Protein AF-A0AAP3YIL7-F1 (afdb_monomer)

Organism: Bacillus amyloliquefaciens (NCBI:txid1390)

pLDDT: mean 82.73, std 20.13, range [30.86, 98.44]

Sequence (150 aa):
LLNLRKRISHIRVFDPACGSGNFLVIAYKEMRAIEAEINKRRSEPDRASDIPLTNFRGIELRDFPAEIARLALVIAEYQCDVLYRGLRLALAELLPLRNENWITCGNALRLDWLRICPPTGTSVKLHGDDLFGSPLDQAEIDFENEGGET

Nearest PDB structures (foldseek):
  5hr4-assembly1_C  TM=7.941E-01  e=6.099E-05  Methylophilus methylotrophus
  7ocs-assembly2_C  TM=3.885E-01  e=8.622E+00  Acinetobacter baumannii ATCC 19606 = CIP 70.34 = JCM 6841

Structure (mmCIF, N/CA/C/O backbone):
data_AF-A0AAP3YIL7-F1
#
_entry.id   AF-A0AAP3YIL7-F1
#
loop_
_atom_site.group_PDB
_atom_site.id
_atom_site.type_symbol
_atom_site.label_atom_id
_atom_site.label_alt_id
_atom_site.label_comp_id
_atom_site.label_asym_id
_atom_site.label_entity_id
_atom_site.label_seq_id
_atom_site.pdbx_PDB_ins_code
_atom_site.Cartn_x
_atom_site.Cartn_y
_atom_site.Cartn_z
_atom_site.occupancy
_atom_site.B_iso_or_equiv
_atom_site.auth_seq_id
_atom_site.auth_comp_id
_atom_site.auth_asym_id
_atom_site.auth_atom_id
_atom_site.pdbx_PDB_model_num
ATOM 1 N N . LEU A 1 1 ? -21.050 1.545 7.851 1.00 84.75 1 LEU A N 1
ATOM 2 C CA . LEU A 1 1 ? -19.582 1.786 7.894 1.00 84.75 1 LEU A CA 1
ATOM 3 C C . LEU A 1 1 ? -18.745 0.503 7.838 1.00 84.75 1 LEU A C 1
ATOM 5 O O . LEU A 1 1 ? -17.752 0.506 7.127 1.00 84.75 1 LEU A O 1
ATOM 9 N N . LEU A 1 2 ? -19.140 -0.593 8.501 1.00 90.06 2 LEU A N 1
ATOM 10 C CA . LEU A 1 2 ? -18.407 -1.870 8.427 1.00 90.06 2 LEU A CA 1
ATOM 11 C C . LEU A 1 2 ? -18.272 -2.404 6.986 1.00 90.06 2 LEU A C 1
ATOM 13 O O . LEU A 1 2 ? -17.169 -2.722 6.557 1.00 90.06 2 LEU A O 1
ATOM 17 N N . ASN A 1 3 ? -19.366 -2.403 6.215 1.00 93.06 3 ASN A N 1
ATOM 18 C CA . ASN A 1 3 ? -19.350 -2.809 4.801 1.00 93.06 3 ASN A CA 1
ATOM 19 C C . ASN A 1 3 ? -18.422 -1.934 3.950 1.00 93.06 3 ASN A C 1
ATOM 21 O O . ASN A 1 3 ? -17.754 -2.441 3.057 1.00 93.06 3 ASN A O 1
ATOM 25 N N . LEU A 1 4 ? -18.327 -0.634 4.255 1.00 92.19 4 LEU A N 1
ATOM 26 C CA . LEU A 1 4 ? -17.403 0.266 3.566 1.00 92.19 4 LEU A CA 1
ATOM 27 C C . LEU A 1 4 ? -15.947 -0.083 3.890 1.00 92.19 4 LEU A C 1
ATOM 29 O O . LEU A 1 4 ? -15.160 -0.202 2.957 1.00 92.19 4 LEU A O 1
ATOM 33 N N . ARG A 1 5 ? -15.607 -0.310 5.170 1.00 94.00 5 ARG A N 1
ATOM 34 C CA . ARG A 1 5 ? -14.258 -0.747 5.574 1.00 94.00 5 ARG A CA 1
ATOM 35 C C . ARG A 1 5 ? -13.880 -2.074 4.915 1.00 94.00 5 ARG A C 1
ATOM 37 O O . ARG A 1 5 ? -12.803 -2.200 4.347 1.00 94.00 5 ARG A O 1
ATOM 44 N N . LYS A 1 6 ? -14.813 -3.031 4.910 1.00 93.06 6 LYS A N 1
ATOM 45 C CA . LYS A 1 6 ? -14.637 -4.301 4.203 1.00 93.06 6 LYS A CA 1
ATOM 46 C C . LYS A 1 6 ? -14.429 -4.068 2.708 1.00 93.06 6 LYS A C 1
ATOM 48 O O . LYS A 1 6 ? -13.539 -4.660 2.129 1.00 93.06 6 LYS A O 1
ATOM 53 N N . ARG A 1 7 ? -15.192 -3.190 2.059 1.00 93.50 7 ARG A N 1
ATOM 54 C CA . ARG A 1 7 ? -15.020 -2.932 0.623 1.00 93.50 7 ARG A CA 1
ATOM 55 C C . ARG A 1 7 ? -13.658 -2.311 0.304 1.00 93.50 7 ARG A C 1
ATOM 57 O O . ARG A 1 7 ? -13.012 -2.765 -0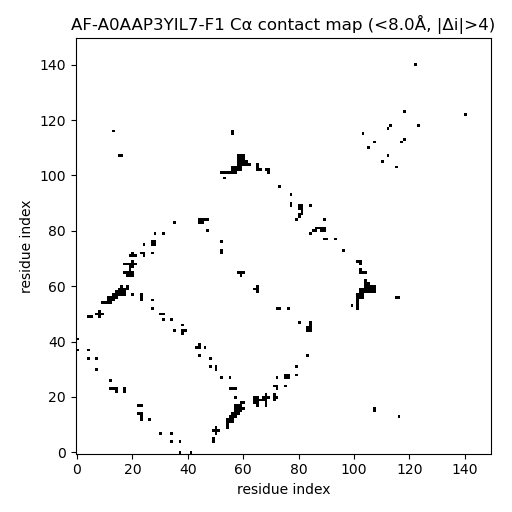.633 1.00 93.50 7 ARG A O 1
ATOM 64 N N . ILE A 1 8 ? -13.203 -1.319 1.075 1.00 94.19 8 ILE A N 1
ATOM 65 C CA . ILE A 1 8 ? -11.895 -0.685 0.829 1.00 94.19 8 ILE A CA 1
ATOM 66 C C . ILE A 1 8 ? -10.730 -1.651 1.070 1.00 94.19 8 ILE A C 1
ATOM 68 O O . ILE A 1 8 ? -9.752 -1.587 0.333 1.00 94.19 8 ILE A O 1
ATOM 72 N N . SER A 1 9 ? -10.845 -2.596 2.012 1.00 93.12 9 SER A N 1
ATOM 73 C CA . SER A 1 9 ? -9.794 -3.596 2.243 1.00 93.12 9 SER A CA 1
ATOM 74 C C . SER A 1 9 ? -9.623 -4.601 1.100 1.00 93.12 9 SER A C 1
ATOM 76 O O . SER A 1 9 ? -8.599 -5.275 1.031 1.00 93.12 9 SER A O 1
ATOM 78 N N . HIS A 1 10 ? -10.589 -4.687 0.179 1.00 92.25 10 HIS A N 1
ATOM 79 C CA . HIS A 1 10 ? -10.507 -5.532 -1.017 1.00 92.25 10 HIS A CA 1
ATOM 80 C C . HIS A 1 10 ? -10.059 -4.757 -2.270 1.00 92.25 10 HIS A C 1
ATOM 82 O O . HIS A 1 10 ? -9.877 -5.368 -3.322 1.00 92.25 10 HIS A O 1
ATOM 88 N N . ILE A 1 11 ? -9.877 -3.431 -2.192 1.00 92.50 11 ILE A N 1
ATOM 89 C CA . ILE A 1 11 ? -9.377 -2.638 -3.323 1.00 92.50 11 ILE A CA 1
ATOM 90 C C . ILE A 1 11 ? -7.910 -2.979 -3.560 1.00 92.50 11 ILE A C 1
ATOM 92 O O . ILE A 1 11 ? -7.106 -2.987 -2.628 1.00 92.50 11 ILE A O 1
ATOM 96 N N . ARG A 1 12 ? -7.567 -3.216 -4.827 1.00 91.50 12 ARG A N 1
ATOM 97 C CA . ARG A 1 12 ? -6.209 -3.515 -5.277 1.00 91.50 12 ARG A CA 1
ATOM 98 C C . ARG A 1 12 ? -5.743 -2.466 -6.266 1.00 91.50 12 ARG A C 1
ATOM 100 O O . ARG A 1 12 ? -6.494 -2.073 -7.154 1.00 91.50 12 ARG A O 1
ATOM 107 N N . VAL A 1 13 ? -4.498 -2.040 -6.106 1.00 94.44 13 VAL A N 1
ATOM 108 C CA . VAL A 1 13 ? -3.857 -1.014 -6.926 1.00 94.44 13 VAL A CA 1
ATOM 109 C C . VAL A 1 13 ? -2.663 -1.651 -7.616 1.00 94.44 13 VAL A C 1
ATOM 111 O O . VAL A 1 13 ? -1.825 -2.269 -6.960 1.00 94.44 13 VAL A O 1
ATOM 114 N N . PHE A 1 14 ? -2.595 -1.524 -8.938 1.00 95.31 14 PHE A N 1
ATOM 115 C CA . PHE A 1 14 ? -1.516 -2.088 -9.738 1.00 95.31 14 PHE A CA 1
ATOM 116 C C . PHE A 1 14 ? -0.920 -1.035 -10.671 1.00 95.31 14 PHE A C 1
ATOM 118 O O . PHE A 1 14 ? -1.651 -0.421 -11.444 1.00 95.31 14 PHE A O 1
ATOM 125 N N . ASP A 1 15 ? 0.397 -0.842 -10.588 1.00 97.31 15 ASP A N 1
ATOM 126 C CA . ASP A 1 15 ? 1.157 0.115 -11.397 1.00 97.31 15 ASP A CA 1
ATOM 127 C C . ASP A 1 15 ? 2.292 -0.602 -12.168 1.00 97.31 15 ASP A C 1
ATOM 129 O O . ASP A 1 15 ? 3.321 -0.949 -11.581 1.00 97.31 15 ASP A O 1
ATOM 133 N N . PRO A 1 16 ? 2.132 -0.870 -13.477 1.00 96.69 16 PRO A N 1
ATOM 134 C CA . PRO A 1 16 ? 3.089 -1.646 -14.270 1.00 96.69 16 PRO A CA 1
ATOM 135 C C . PRO A 1 16 ? 4.355 -0.867 -14.680 1.00 96.69 16 PRO A C 1
ATOM 137 O O . PRO A 1 16 ? 5.182 -1.407 -15.413 1.00 96.69 16 PRO A O 1
ATOM 140 N N . ALA A 1 17 ? 4.523 0.382 -14.245 1.00 97.25 17 ALA A N 1
ATOM 141 C CA . ALA A 1 17 ? 5.743 1.162 -14.450 1.00 97.25 17 ALA A CA 1
ATOM 142 C C . ALA A 1 17 ? 6.007 2.045 -13.222 1.00 97.25 17 ALA A C 1
ATOM 144 O O . ALA A 1 17 ? 6.143 3.266 -13.322 1.00 97.25 17 ALA A O 1
ATOM 145 N N . CYS A 1 18 ? 6.046 1.416 -12.044 1.00 97.38 18 CYS A N 1
ATOM 146 C CA . CYS A 1 18 ? 5.866 2.120 -10.778 1.00 97.38 18 CYS A CA 1
ATOM 147 C C . CYS A 1 18 ? 7.033 3.021 -10.364 1.00 97.38 18 CYS A C 1
ATOM 149 O O . CYS A 1 18 ? 6.888 3.808 -9.422 1.00 97.38 18 CYS A O 1
ATOM 151 N N . GLY A 1 19 ? 8.201 2.917 -11.010 1.00 97.62 19 GLY A N 1
ATOM 152 C CA . GLY A 1 19 ? 9.388 3.666 -10.616 1.00 97.62 19 GLY A CA 1
ATOM 153 C C . GLY A 1 19 ? 9.718 3.417 -9.147 1.00 97.62 19 GLY A C 1
ATOM 154 O O . GLY A 1 19 ? 9.747 2.279 -8.691 1.00 97.62 19 GLY A O 1
ATOM 155 N N . SER A 1 20 ? 9.909 4.496 -8.385 1.00 96.56 20 SER A N 1
ATOM 156 C CA . SER A 1 20 ? 10.131 4.457 -6.934 1.00 96.56 20 SER A CA 1
ATOM 157 C C . SER A 1 20 ? 8.858 4.237 -6.101 1.00 96.56 20 SER A C 1
ATOM 159 O O . SER A 1 20 ? 8.891 4.407 -4.885 1.00 96.56 20 SER A O 1
ATOM 161 N N . GLY A 1 21 ? 7.722 3.917 -6.728 1.00 96.81 21 GLY A N 1
ATOM 162 C CA . GLY A 1 21 ? 6.478 3.540 -6.053 1.00 96.81 21 GLY A CA 1
ATOM 163 C C . GLY A 1 21 ? 5.612 4.702 -5.565 1.00 96.81 21 GLY A C 1
ATOM 164 O O . GLY A 1 21 ? 4.720 4.480 -4.754 1.00 96.81 21 GLY A O 1
ATOM 165 N N . ASN A 1 22 ? 5.835 5.938 -6.031 1.00 97.25 22 ASN A N 1
ATOM 166 C CA . ASN A 1 22 ? 5.145 7.122 -5.496 1.00 97.25 22 ASN A CA 1
ATOM 167 C C . ASN A 1 22 ? 3.611 7.029 -5.600 1.00 97.25 22 ASN A C 1
ATOM 169 O O . ASN A 1 22 ? 2.912 7.349 -4.642 1.00 97.25 22 ASN A O 1
ATOM 173 N N . PHE A 1 23 ? 3.086 6.547 -6.731 1.00 98.12 23 PHE A N 1
ATOM 174 C CA . PHE A 1 23 ? 1.645 6.352 -6.897 1.00 98.12 23 PHE A CA 1
ATOM 175 C C . PHE A 1 23 ? 1.090 5.336 -5.889 1.00 98.12 23 PHE A C 1
ATOM 177 O O . PHE A 1 23 ? 0.100 5.613 -5.216 1.00 98.12 23 PHE A O 1
ATOM 184 N N . LEU A 1 24 ? 1.772 4.198 -5.725 1.00 97.62 24 LEU A N 1
ATOM 185 C CA . LEU A 1 24 ? 1.387 3.149 -4.778 1.00 97.62 24 LEU A CA 1
ATOM 186 C C . LEU A 1 24 ? 1.412 3.654 -3.328 1.00 97.62 24 LEU A C 1
ATOM 188 O O . LEU A 1 24 ? 0.486 3.382 -2.569 1.00 97.62 24 LEU A O 1
ATOM 192 N N . VAL A 1 25 ? 2.432 4.434 -2.961 1.00 97.81 25 VAL A N 1
ATOM 193 C CA . VAL A 1 25 ? 2.566 5.047 -1.630 1.00 97.81 25 VAL A CA 1
ATOM 194 C C . VAL A 1 25 ? 1.436 6.033 -1.353 1.00 97.81 25 VAL A C 1
ATOM 196 O O . VAL A 1 25 ? 0.832 5.981 -0.283 1.00 97.81 25 VAL A O 1
ATOM 199 N N . ILE A 1 26 ? 1.134 6.928 -2.298 1.00 98.12 26 ILE A N 1
ATOM 200 C CA . ILE A 1 26 ? 0.045 7.899 -2.139 1.00 98.12 26 ILE A CA 1
ATOM 201 C C . ILE A 1 26 ? -1.288 7.158 -2.026 1.00 98.12 26 ILE A C 1
ATOM 203 O O . ILE A 1 26 ? -2.024 7.385 -1.070 1.00 98.12 26 ILE A O 1
ATOM 207 N N . ALA A 1 27 ? -1.566 6.220 -2.935 1.00 98.19 27 ALA A N 1
ATOM 208 C CA . ALA A 1 27 ? -2.793 5.431 -2.906 1.00 98.19 27 ALA A CA 1
ATOM 209 C C . ALA A 1 27 ? -2.970 4.696 -1.566 1.00 98.19 27 ALA A C 1
ATOM 211 O O . ALA A 1 27 ? -4.054 4.728 -0.985 1.00 98.19 27 ALA A O 1
ATOM 212 N N . TYR A 1 28 ? -1.899 4.094 -1.038 1.00 97.75 28 TYR A N 1
ATOM 213 C CA . TYR A 1 28 ? -1.918 3.430 0.264 1.00 97.75 28 TYR A CA 1
ATOM 214 C C . TYR A 1 28 ? -2.266 4.400 1.395 1.00 97.75 28 TYR A C 1
ATOM 216 O O . TYR A 1 28 ? -3.187 4.141 2.171 1.00 97.75 28 TYR A O 1
ATOM 224 N N . LYS A 1 29 ? -1.577 5.543 1.473 1.00 98.25 29 LYS A N 1
ATOM 225 C CA . LYS A 1 29 ? -1.791 6.537 2.535 1.00 98.25 29 LYS A CA 1
ATOM 226 C C . LYS A 1 29 ? -3.198 7.130 2.498 1.00 98.25 29 LYS A C 1
ATOM 228 O O . LYS A 1 29 ? -3.821 7.250 3.550 1.00 98.25 29 LYS A O 1
ATOM 233 N N . GLU A 1 30 ? -3.723 7.434 1.313 1.00 98.44 30 GLU A N 1
ATOM 234 C CA . GLU A 1 30 ? -5.089 7.947 1.156 1.00 98.44 30 GLU A CA 1
ATOM 235 C C . GLU A 1 30 ? -6.138 6.896 1.550 1.00 98.44 30 GLU A C 1
ATOM 237 O O . GLU A 1 30 ? -7.101 7.203 2.255 1.00 98.44 30 GLU A O 1
ATOM 242 N N . MET A 1 31 ? -5.933 5.623 1.193 1.00 97.94 31 MET A N 1
ATOM 243 C CA . MET A 1 31 ? -6.820 4.545 1.642 1.00 97.94 31 MET A CA 1
ATOM 244 C C . MET A 1 31 ? -6.771 4.346 3.165 1.00 97.94 31 MET A C 1
ATOM 246 O O . MET A 1 31 ? -7.823 4.179 3.789 1.00 97.94 31 MET A O 1
ATOM 250 N N . ARG A 1 32 ? -5.584 4.429 3.782 1.00 97.88 32 ARG A N 1
ATOM 251 C CA . ARG A 1 32 ? -5.422 4.401 5.247 1.00 97.88 32 ARG A CA 1
ATOM 252 C C . ARG A 1 32 ? -6.105 5.595 5.922 1.00 97.88 32 ARG A C 1
ATOM 254 O O . ARG A 1 32 ? -6.706 5.419 6.977 1.00 97.88 32 ARG A O 1
ATOM 261 N N . ALA A 1 33 ? -6.079 6.784 5.317 1.00 98.00 33 ALA A N 1
ATOM 262 C CA . ALA A 1 33 ? -6.783 7.957 5.836 1.00 98.00 33 ALA A CA 1
ATOM 263 C C . ALA A 1 33 ? -8.309 7.765 5.836 1.00 98.00 33 ALA A C 1
ATOM 265 O O . ALA A 1 33 ? -8.977 8.083 6.824 1.00 98.00 33 ALA A O 1
ATOM 266 N N . ILE A 1 34 ? -8.860 7.183 4.765 1.00 97.56 34 ILE A N 1
ATOM 267 C CA . ILE A 1 34 ? -10.286 6.829 4.689 1.00 97.56 34 ILE A CA 1
ATOM 268 C C . ILE A 1 34 ? -10.643 5.793 5.763 1.00 97.56 34 ILE A C 1
ATOM 270 O O . ILE A 1 34 ? -11.646 5.948 6.462 1.00 97.56 34 ILE A O 1
ATOM 274 N N . GLU A 1 35 ? -9.829 4.746 5.926 1.00 97.69 35 GLU A N 1
ATOM 275 C CA . GLU A 1 35 ? -10.034 3.732 6.965 1.00 97.69 35 GLU A CA 1
ATOM 276 C C . GLU A 1 35 ? -9.996 4.333 8.377 1.00 97.69 35 GLU A C 1
ATOM 278 O O . GLU A 1 35 ? -10.868 4.037 9.197 1.00 97.69 35 GLU A O 1
ATOM 283 N N . ALA A 1 36 ? -9.040 5.221 8.652 1.00 96.69 36 ALA A N 1
ATOM 284 C CA . ALA A 1 36 ? -8.919 5.898 9.938 1.00 96.69 36 ALA A CA 1
ATOM 285 C C . ALA A 1 36 ? -10.158 6.748 10.263 1.00 96.69 36 ALA A C 1
ATOM 287 O O . ALA A 1 36 ? -10.661 6.705 11.388 1.00 96.69 36 ALA A O 1
ATOM 288 N N . GLU A 1 37 ? -10.712 7.465 9.280 1.00 97.19 37 GLU A N 1
ATOM 289 C CA . GLU A 1 37 ? -11.957 8.220 9.462 1.00 97.19 37 GLU A CA 1
ATOM 290 C C . GLU A 1 37 ? -13.154 7.291 9.733 1.00 97.19 37 GLU A C 1
ATOM 292 O O . GLU A 1 37 ? -14.007 7.593 10.575 1.00 97.19 37 GLU A O 1
ATOM 297 N N . ILE A 1 38 ? -13.206 6.118 9.0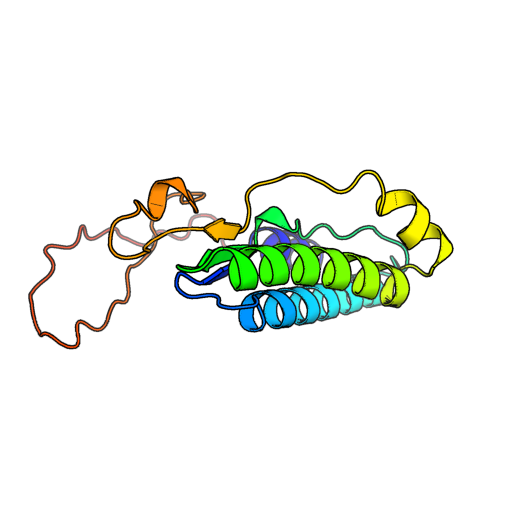89 1.00 96.81 38 ILE A N 1
ATOM 298 C CA . ILE A 1 38 ? -14.217 5.095 9.392 1.00 96.81 38 ILE A CA 1
ATOM 299 C C . ILE A 1 38 ? -14.071 4.603 10.837 1.00 96.81 38 ILE A C 1
ATOM 301 O O . ILE A 1 38 ? -15.070 4.533 11.556 1.00 96.81 38 ILE A O 1
ATOM 305 N N . ASN A 1 39 ? -12.853 4.283 11.272 1.00 96.44 39 ASN A N 1
ATOM 306 C CA . ASN A 1 39 ? -12.571 3.804 12.625 1.00 96.44 39 ASN A CA 1
ATOM 307 C C . ASN A 1 39 ? -12.929 4.861 13.680 1.00 96.44 39 ASN A C 1
ATOM 309 O O . ASN A 1 39 ? -13.584 4.541 14.673 1.00 96.44 39 ASN A O 1
ATOM 313 N N . LYS A 1 40 ? -12.615 6.136 13.423 1.00 95.75 40 LYS A N 1
ATOM 314 C CA . LYS A 1 40 ? -12.989 7.265 14.284 1.00 95.75 40 LYS A CA 1
ATOM 315 C C . LYS A 1 40 ? -14.504 7.379 14.459 1.00 95.75 40 LYS A C 1
ATOM 317 O O . LYS A 1 40 ? -14.982 7.445 15.587 1.00 95.75 40 LYS A O 1
ATOM 322 N N . ARG A 1 41 ? -15.277 7.340 13.366 1.00 96.56 41 ARG A N 1
ATOM 323 C CA . ARG A 1 41 ? -16.756 7.398 13.413 1.00 96.56 41 ARG A CA 1
ATOM 324 C C . ARG A 1 41 ? -17.399 6.188 14.086 1.00 96.56 41 ARG A C 1
ATOM 326 O O . ARG A 1 41 ? -18.578 6.232 14.424 1.00 96.56 41 ARG A O 1
ATOM 333 N N . ARG A 1 42 ? -16.646 5.101 14.242 1.00 95.88 42 ARG A N 1
ATOM 334 C CA . ARG A 1 42 ? -17.076 3.874 14.915 1.00 95.88 42 ARG A CA 1
ATOM 335 C C . ARG A 1 42 ? -16.559 3.747 16.347 1.00 95.88 42 ARG A C 1
ATOM 337 O O . ARG A 1 42 ? -16.885 2.757 16.991 1.00 95.88 42 ARG A O 1
ATOM 344 N N . SER A 1 43 ? -15.791 4.721 16.838 1.00 95.75 43 SER A N 1
ATOM 345 C CA . SER A 1 43 ? -15.132 4.668 18.149 1.00 95.75 43 SER A CA 1
ATOM 346 C C . SER A 1 43 ? -14.150 3.490 18.288 1.00 95.75 43 SER A C 1
ATOM 348 O O . SER A 1 43 ? -14.069 2.863 19.340 1.00 95.75 43 SER A O 1
ATOM 350 N N . GLU A 1 44 ? -13.387 3.199 17.227 1.00 94.56 44 GLU A N 1
ATOM 351 C CA . GLU A 1 44 ? -12.391 2.113 17.149 1.00 94.56 44 GLU A CA 1
ATOM 352 C C . GLU A 1 44 ? -10.950 2.653 16.880 1.00 94.56 44 GLU A C 1
ATOM 354 O O . GLU A 1 44 ? -10.319 2.222 15.915 1.00 94.56 44 GLU A O 1
ATOM 359 N N . PRO A 1 45 ? -10.406 3.612 17.665 1.00 81.94 45 PRO A N 1
ATOM 360 C CA . PRO A 1 45 ? -9.223 4.408 17.288 1.00 81.94 45 PRO A CA 1
ATOM 361 C C . PRO A 1 45 ? -7.897 3.635 17.149 1.00 81.94 45 PRO A C 1
ATOM 363 O O . PRO A 1 45 ? -7.063 4.053 16.362 1.00 81.94 45 PRO A O 1
ATOM 366 N N . ASP A 1 46 ? -7.715 2.494 17.824 1.00 86.31 46 ASP A N 1
ATOM 367 C CA . ASP A 1 46 ? -6.441 1.740 17.817 1.00 86.31 46 ASP A CA 1
ATOM 368 C C . ASP A 1 46 ? -6.456 0.494 16.915 1.00 86.31 46 ASP A C 1
ATOM 370 O O . ASP A 1 46 ? -5.526 -0.326 16.928 1.00 86.31 46 ASP A O 1
ATOM 374 N N . ARG A 1 47 ? -7.537 0.310 16.149 1.00 91.75 47 ARG A N 1
ATOM 375 C CA . ARG A 1 47 ? -7.724 -0.877 15.316 1.00 91.75 47 ARG A CA 1
ATOM 376 C C . ARG A 1 47 ? -6.614 -0.973 14.262 1.00 91.75 47 ARG A C 1
ATOM 378 O O . ARG A 1 47 ? -6.315 0.002 13.577 1.00 91.75 47 ARG A O 1
ATOM 385 N N . ALA A 1 48 ? -6.037 -2.166 14.120 1.00 92.50 48 ALA A N 1
ATOM 386 C CA . ALA A 1 48 ? -5.116 -2.475 13.031 1.00 92.50 48 ALA A CA 1
ATOM 387 C C . ALA A 1 48 ? -5.790 -2.301 11.661 1.00 92.50 48 ALA A C 1
ATOM 389 O O . ALA A 1 48 ? -7.004 -2.476 11.533 1.00 92.50 48 ALA A O 1
ATOM 390 N N . SER A 1 49 ? -4.987 -1.960 10.653 1.00 94.38 49 SER A N 1
ATOM 391 C CA . SER A 1 49 ? -5.460 -1.828 9.276 1.00 94.38 49 SER A CA 1
ATOM 392 C C . SER A 1 49 ? -6.030 -3.153 8.781 1.00 94.38 49 SER A C 1
ATOM 394 O O . SER A 1 49 ? -5.364 -4.185 8.860 1.00 94.38 49 SER A O 1
ATOM 396 N N . ASP A 1 50 ? -7.245 -3.118 8.238 1.00 94.62 50 ASP A N 1
ATOM 397 C CA . ASP A 1 50 ? -7.804 -4.236 7.482 1.00 94.62 50 ASP A CA 1
ATOM 398 C C . ASP A 1 50 ? -7.282 -4.207 6.027 1.00 94.62 50 ASP A C 1
ATOM 400 O O . ASP A 1 50 ? -7.439 -5.194 5.312 1.00 94.62 50 ASP A O 1
ATOM 404 N N . ILE A 1 51 ? -6.666 -3.101 5.574 1.00 94.94 51 ILE A N 1
ATOM 405 C CA . ILE A 1 51 ? -6.065 -2.949 4.238 1.00 94.94 51 ILE A CA 1
ATOM 406 C C . ILE A 1 51 ? -4.660 -3.579 4.227 1.00 94.94 51 ILE A C 1
ATOM 408 O O . ILE A 1 51 ? -3.754 -3.035 4.869 1.00 94.94 51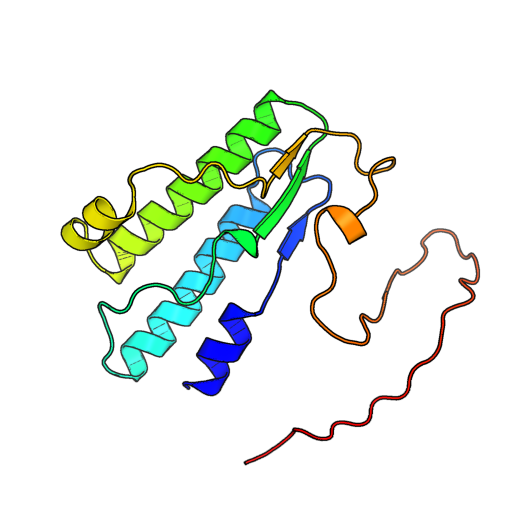 ILE A O 1
ATOM 412 N N . PRO A 1 52 ? -4.434 -4.680 3.488 1.00 91.00 52 PRO A N 1
ATOM 413 C CA . PRO A 1 52 ? -3.125 -5.313 3.412 1.00 91.00 52 PRO A CA 1
ATOM 414 C C . PRO A 1 52 ? -2.212 -4.600 2.404 1.00 91.00 52 PRO A C 1
ATOM 416 O O . PRO A 1 52 ? -2.634 -4.246 1.301 1.00 91.00 52 PRO A O 1
ATOM 419 N N . LEU A 1 53 ? -0.922 -4.472 2.730 1.00 90.81 53 LEU A N 1
ATOM 420 C CA . LEU A 1 53 ? 0.080 -3.902 1.819 1.00 90.81 53 LEU A CA 1
ATOM 421 C C . LEU A 1 53 ? 0.189 -4.682 0.492 1.00 90.81 53 LEU A C 1
ATOM 423 O O . LEU A 1 53 ? 0.450 -4.104 -0.557 1.00 90.81 53 LEU A O 1
ATOM 427 N N . THR A 1 54 ? -0.117 -5.986 0.505 1.00 89.62 54 THR A N 1
ATOM 428 C CA . THR A 1 54 ? -0.113 -6.873 -0.676 1.00 89.62 54 THR A CA 1
ATOM 429 C C . THR A 1 54 ? -1.181 -6.543 -1.731 1.00 89.62 54 THR A C 1
ATOM 431 O O . THR A 1 54 ? -1.138 -7.104 -2.838 1.00 89.62 54 THR A O 1
ATOM 434 N N . ASN A 1 55 ? -2.114 -5.633 -1.422 1.00 92.44 55 ASN A N 1
ATOM 435 C CA . ASN A 1 55 ? -3.054 -5.066 -2.390 1.00 92.44 55 ASN A CA 1
ATOM 436 C C . ASN A 1 55 ? -2.403 -4.048 -3.335 1.00 92.44 55 ASN A C 1
ATOM 438 O O . ASN A 1 55 ? -2.982 -3.760 -4.382 1.00 92.44 55 ASN A O 1
ATOM 442 N N . PHE A 1 56 ? -1.228 -3.521 -2.990 1.00 94.25 56 PHE A N 1
ATOM 443 C CA . PHE A 1 56 ? -0.502 -2.517 -3.762 1.00 94.25 56 PHE A CA 1
ATOM 444 C C . PHE A 1 56 ? 0.649 -3.200 -4.476 1.00 94.25 56 PHE A C 1
ATOM 446 O O . PHE A 1 56 ? 1.563 -3.707 -3.834 1.00 94.25 56 PHE A O 1
ATOM 453 N N . ARG A 1 57 ? 0.584 -3.267 -5.804 1.00 95.25 57 ARG A N 1
ATOM 454 C CA . ARG A 1 57 ? 1.539 -4.023 -6.613 1.00 95.25 57 ARG A CA 1
ATOM 455 C C . ARG A 1 57 ? 2.125 -3.169 -7.716 1.00 95.25 57 ARG A C 1
ATOM 457 O O . ARG A 1 57 ? 1.440 -2.306 -8.258 1.00 95.25 57 ARG A O 1
ATOM 464 N N . GLY A 1 58 ? 3.362 -3.453 -8.095 1.00 96.44 58 GLY A N 1
ATOM 465 C CA . GLY A 1 58 ? 3.979 -2.760 -9.216 1.00 96.44 58 GLY A CA 1
ATOM 466 C C . GLY A 1 58 ? 4.985 -3.587 -9.991 1.00 96.44 58 GLY A C 1
ATOM 467 O O . GLY A 1 58 ? 5.489 -4.599 -9.499 1.00 96.44 58 GLY A O 1
ATOM 468 N N . ILE A 1 59 ? 5.257 -3.146 -11.215 1.00 97.75 59 ILE A N 1
ATOM 469 C CA . ILE A 1 59 ? 6.377 -3.615 -12.027 1.00 97.75 59 ILE A CA 1
ATOM 470 C C . ILE A 1 59 ? 7.291 -2.423 -12.289 1.00 97.75 59 ILE A C 1
ATOM 472 O O . ILE A 1 59 ? 6.821 -1.346 -12.644 1.00 97.75 59 ILE A O 1
ATOM 476 N N . GLU A 1 60 ? 8.594 -2.615 -12.132 1.00 97.88 60 GLU A N 1
ATOM 477 C CA . GLU A 1 60 ? 9.595 -1.609 -12.479 1.00 97.88 60 GLU A CA 1
ATOM 478 C C . GLU A 1 60 ? 10.759 -2.272 -13.215 1.00 97.88 60 GLU A C 1
ATOM 480 O O . GLU A 1 60 ? 11.210 -3.352 -12.847 1.00 97.88 60 GLU A O 1
ATOM 485 N N . LEU A 1 61 ? 11.249 -1.634 -14.279 1.00 97.50 61 LEU A N 1
ATOM 486 C CA . LEU A 1 61 ? 12.271 -2.216 -15.148 1.00 97.50 61 LEU A CA 1
ATOM 487 C C . LEU A 1 61 ? 13.644 -2.303 -14.474 1.00 97.50 61 LEU A C 1
ATOM 489 O O . LEU A 1 61 ? 14.412 -3.220 -14.769 1.00 97.50 61 LEU A O 1
ATOM 493 N N . ARG A 1 62 ? 13.980 -1.327 -13.626 1.00 97.69 62 ARG A N 1
ATOM 494 C CA . ARG A 1 62 ? 15.301 -1.214 -13.003 1.00 97.69 62 ARG A CA 1
ATOM 495 C C . ARG A 1 62 ? 15.253 -1.646 -11.540 1.00 97.69 62 ARG A C 1
ATOM 497 O O . ARG A 1 62 ? 14.396 -1.214 -10.781 1.00 97.69 62 ARG A O 1
ATOM 504 N N . ASP A 1 63 ? 16.259 -2.408 -11.133 1.00 96.12 63 ASP A N 1
ATOM 505 C CA . ASP A 1 63 ? 16.366 -2.969 -9.782 1.00 96.12 63 ASP A CA 1
ATOM 506 C C . ASP A 1 63 ? 16.328 -1.899 -8.678 1.00 96.12 63 ASP A C 1
ATOM 508 O O . ASP A 1 63 ? 15.489 -1.936 -7.786 1.00 96.12 63 ASP A O 1
ATOM 512 N N . PHE A 1 64 ? 17.157 -0.858 -8.798 1.00 96.62 64 PHE A N 1
ATOM 513 C CA . PHE A 1 64 ? 17.227 0.199 -7.788 1.00 96.62 64 PHE A CA 1
ATOM 514 C C . PHE A 1 64 ? 15.871 0.875 -7.483 1.00 96.62 64 PHE A C 1
ATOM 516 O O . PHE A 1 64 ? 15.462 0.862 -6.323 1.00 96.62 64 PHE A O 1
ATOM 523 N N . PRO A 1 65 ? 15.133 1.457 -8.453 1.00 96.88 65 PRO A N 1
ATOM 524 C CA . PRO A 1 65 ? 13.821 2.034 -8.161 1.00 96.88 65 PRO A CA 1
ATOM 525 C C . PRO A 1 65 ? 12.797 0.996 -7.681 1.00 96.88 65 PRO A C 1
ATOM 527 O O . PRO A 1 65 ? 11.980 1.346 -6.832 1.00 96.88 65 PRO A O 1
ATOM 530 N N . ALA A 1 66 ? 12.873 -0.262 -8.133 1.00 95.62 66 ALA A N 1
ATOM 531 C CA . ALA A 1 66 ? 12.009 -1.328 -7.627 1.00 95.62 66 ALA A CA 1
ATOM 532 C C . ALA A 1 66 ? 12.218 -1.559 -6.117 1.00 95.62 66 ALA A C 1
ATOM 534 O O . ALA A 1 66 ? 11.247 -1.631 -5.361 1.00 95.62 66 ALA A O 1
ATOM 535 N N . GLU A 1 67 ? 13.468 -1.589 -5.654 1.00 94.06 67 GLU A N 1
ATOM 536 C CA . GLU A 1 67 ? 13.792 -1.712 -4.228 1.00 94.06 67 GLU A CA 1
ATOM 537 C C . GLU A 1 67 ? 13.385 -0.468 -3.426 1.00 94.06 67 GLU A C 1
ATOM 539 O O . GLU A 1 67 ? 12.835 -0.586 -2.327 1.00 94.06 67 GLU A O 1
ATOM 544 N N . ILE A 1 68 ? 13.547 0.732 -3.999 1.00 95.69 68 ILE A N 1
ATOM 545 C CA . ILE A 1 68 ? 13.025 1.963 -3.387 1.00 95.69 68 ILE A CA 1
ATOM 546 C C . ILE A 1 68 ? 11.502 1.885 -3.230 1.0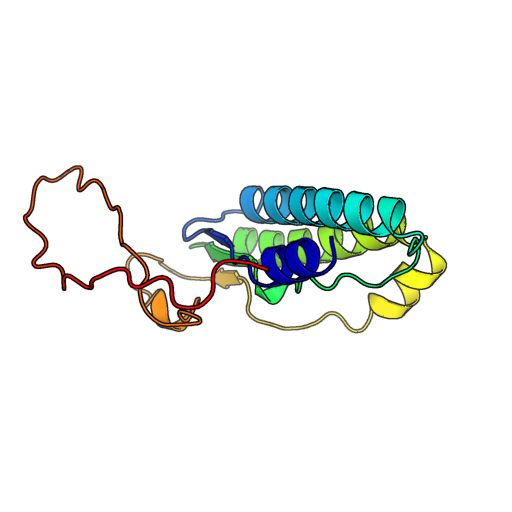0 95.69 68 ILE A C 1
ATOM 548 O O . ILE A 1 68 ? 10.992 2.242 -2.170 1.00 95.69 68 ILE A O 1
ATOM 552 N N . ALA A 1 69 ? 10.775 1.376 -4.227 1.00 95.88 69 ALA A N 1
ATOM 553 C CA . ALA A 1 69 ? 9.326 1.208 -4.152 1.00 95.88 69 ALA A CA 1
ATOM 554 C C . ALA A 1 69 ? 8.904 0.224 -3.050 1.00 95.88 69 ALA A C 1
ATOM 556 O O . ALA A 1 69 ? 7.949 0.502 -2.318 1.00 95.88 69 ALA A O 1
ATOM 557 N N . ARG A 1 70 ? 9.628 -0.895 -2.874 1.00 93.31 70 ARG A N 1
ATOM 558 C CA . ARG A 1 70 ? 9.359 -1.840 -1.776 1.00 93.31 70 ARG A CA 1
ATOM 559 C C . ARG A 1 70 ? 9.521 -1.172 -0.417 1.00 93.31 70 ARG A C 1
ATOM 561 O O . ARG A 1 70 ? 8.618 -1.256 0.414 1.00 93.31 70 ARG A O 1
ATOM 568 N N . LEU A 1 71 ? 10.652 -0.500 -0.209 1.00 93.12 71 LEU A N 1
ATOM 569 C CA . LEU A 1 71 ? 10.953 0.169 1.052 1.00 93.12 71 LEU A CA 1
ATOM 570 C C . LEU A 1 71 ? 9.973 1.316 1.328 1.00 93.12 71 LEU A C 1
ATOM 572 O O . LEU A 1 71 ? 9.519 1.480 2.459 1.00 93.12 71 LEU A O 1
ATOM 576 N N . ALA A 1 72 ? 9.610 2.090 0.305 1.00 95.06 72 ALA A N 1
ATOM 577 C CA . ALA A 1 72 ? 8.688 3.210 0.443 1.00 95.06 72 ALA A CA 1
ATOM 578 C C . ALA A 1 72 ? 7.295 2.762 0.915 1.00 95.06 72 ALA A C 1
ATOM 580 O O . ALA A 1 72 ? 6.704 3.429 1.763 1.00 95.06 72 ALA A O 1
A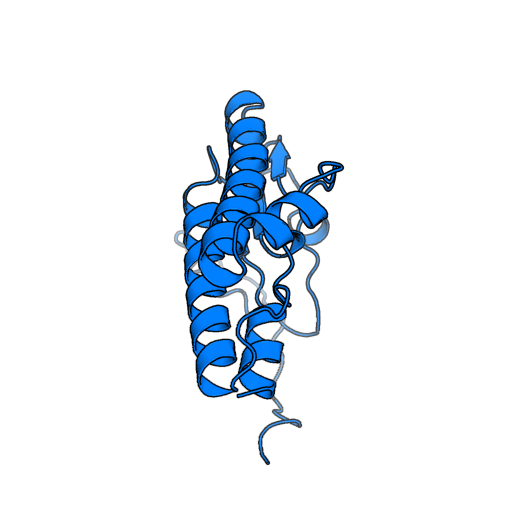TOM 581 N N . LEU A 1 73 ? 6.799 1.618 0.433 1.00 94.44 73 LEU A N 1
ATOM 582 C CA . LEU A 1 73 ? 5.537 1.027 0.891 1.00 94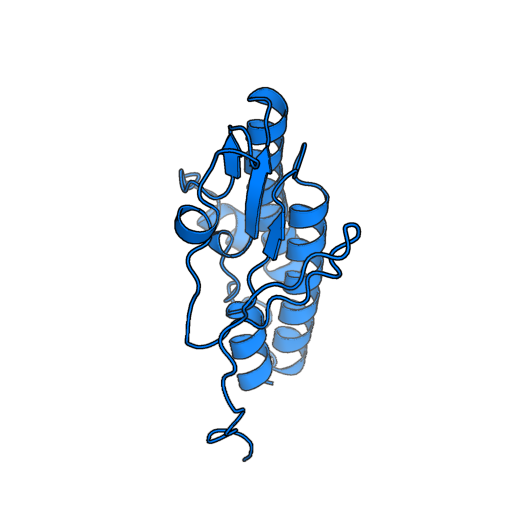.44 73 LEU A CA 1
ATOM 583 C C . LEU A 1 73 ? 5.592 0.587 2.362 1.00 94.44 73 LEU A C 1
ATOM 585 O O . LEU A 1 73 ? 4.687 0.915 3.126 1.00 94.44 73 LEU A O 1
ATOM 589 N N . VAL A 1 74 ? 6.674 -0.073 2.783 1.00 92.81 74 VAL A N 1
ATOM 590 C CA . VAL A 1 74 ? 6.889 -0.456 4.193 1.00 92.81 74 VAL A CA 1
ATOM 591 C C . VAL A 1 74 ? 6.939 0.776 5.099 1.00 92.81 74 VAL A C 1
ATOM 593 O O . VAL A 1 74 ? 6.309 0.817 6.155 1.00 92.81 74 VAL A O 1
ATOM 596 N N . ILE A 1 75 ? 7.670 1.814 4.683 1.00 93.69 75 ILE A N 1
ATOM 597 C CA . ILE A 1 75 ? 7.751 3.072 5.433 1.00 93.69 75 ILE A CA 1
ATOM 598 C C . ILE A 1 75 ? 6.377 3.746 5.498 1.00 93.69 75 ILE A C 1
ATOM 600 O O . ILE A 1 75 ? 6.027 4.298 6.539 1.00 93.69 75 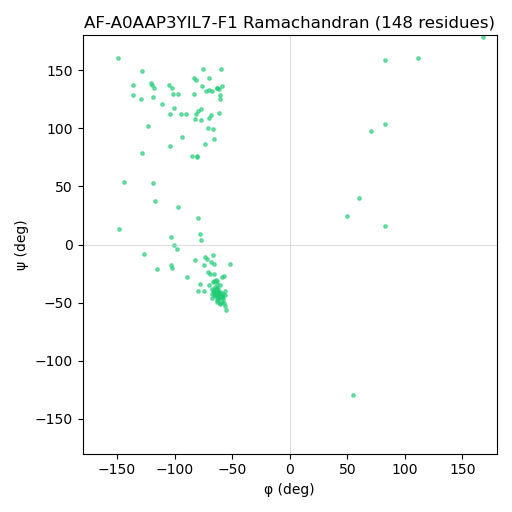ILE A O 1
ATOM 604 N N . ALA A 1 76 ? 5.588 3.702 4.422 1.00 95.75 76 ALA A N 1
ATOM 605 C CA . ALA A 1 76 ? 4.239 4.255 4.405 1.00 95.75 76 ALA A CA 1
ATOM 606 C C . ALA A 1 76 ? 3.305 3.528 5.386 1.00 95.75 76 ALA A C 1
ATOM 608 O O . ALA A 1 76 ? 2.583 4.197 6.124 1.00 95.75 76 ALA A O 1
ATOM 609 N N . GLU A 1 77 ? 3.361 2.193 5.449 1.00 94.19 77 GLU A N 1
ATOM 610 C CA . GLU A 1 77 ? 2.637 1.384 6.442 1.00 94.19 77 GLU A CA 1
ATOM 611 C C . GLU A 1 77 ? 2.985 1.804 7.867 1.00 94.19 77 GLU A C 1
ATOM 613 O O . GLU A 1 77 ? 2.099 2.211 8.624 1.00 94.19 77 GLU A O 1
ATOM 618 N N . TYR A 1 78 ? 4.280 1.851 8.180 1.00 94.06 78 TYR A N 1
ATOM 619 C CA . TYR A 1 78 ? 4.758 2.294 9.484 1.00 94.06 78 TYR A CA 1
ATOM 620 C C . TYR A 1 78 ? 4.312 3.723 9.827 1.00 94.06 78 TYR A C 1
ATOM 622 O O . TYR A 1 78 ? 3.843 3.983 10.935 1.00 94.06 78 TYR A O 1
ATOM 630 N N . GLN A 1 79 ? 4.428 4.666 8.886 1.00 96.00 79 GLN A N 1
ATOM 631 C CA . GLN A 1 79 ? 3.996 6.052 9.090 1.00 96.00 79 GLN A CA 1
ATOM 632 C C . GLN A 1 79 ? 2.495 6.143 9.381 1.00 96.00 79 GLN A C 1
ATOM 634 O O . GLN A 1 79 ? 2.092 6.907 10.259 1.00 96.00 79 GLN A O 1
ATOM 639 N N . CYS A 1 80 ? 1.672 5.368 8.675 1.00 96.62 80 CYS A N 1
ATOM 640 C CA . CYS A 1 80 ? 0.236 5.304 8.924 1.00 96.62 80 CYS A CA 1
ATOM 641 C C . CYS A 1 80 ? -0.077 4.676 10.287 1.00 96.62 80 CYS A C 1
ATOM 643 O O . CYS A 1 80 ? -0.944 5.183 10.996 1.00 96.62 80 CYS A O 1
ATOM 645 N N . ASP A 1 81 ? 0.637 3.629 10.701 1.00 95.25 81 ASP A N 1
ATOM 646 C CA . ASP A 1 81 ? 0.448 3.036 12.028 1.00 95.25 81 ASP A CA 1
ATOM 647 C C . ASP A 1 81 ? 0.846 3.994 13.149 1.00 95.25 81 ASP A C 1
ATOM 649 O O . ASP A 1 81 ? 0.098 4.153 14.113 1.00 95.25 81 ASP A O 1
ATOM 653 N N . VAL A 1 82 ? 1.965 4.709 13.008 1.00 95.56 82 VAL A N 1
ATOM 654 C CA . VAL A 1 82 ? 2.350 5.758 13.964 1.00 95.56 82 VAL A CA 1
ATOM 655 C C . VAL A 1 82 ? 1.269 6.835 14.040 1.00 95.56 82 VAL A C 1
ATOM 657 O O . VAL A 1 82 ? 0.894 7.243 15.139 1.00 95.56 82 VAL A O 1
ATOM 660 N N . LEU A 1 83 ? 0.757 7.280 12.890 1.00 96.50 83 LEU A N 1
ATOM 661 C CA . LEU A 1 83 ? -0.221 8.361 12.812 1.00 96.50 83 LEU A CA 1
ATOM 662 C C . LEU A 1 83 ? -1.583 7.977 13.406 1.00 96.50 83 LEU A C 1
ATOM 664 O O . LEU A 1 83 ? -2.189 8.792 14.098 1.00 96.50 83 LEU A O 1
ATOM 668 N N . TYR A 1 84 ? -2.067 6.764 13.135 1.00 95.62 84 TYR A N 1
ATOM 669 C CA . TYR A 1 84 ? -3.435 6.364 13.479 1.00 95.62 84 TYR A CA 1
ATOM 670 C C . TYR A 1 84 ? -3.540 5.488 14.726 1.00 95.62 84 TYR A C 1
ATOM 672 O O . TYR A 1 84 ? -4.614 5.425 15.305 1.00 95.62 84 TYR A O 1
ATOM 680 N N . ARG A 1 85 ? -2.454 4.834 15.154 1.00 93.50 85 ARG A N 1
ATOM 681 C CA . ARG A 1 85 ? -2.439 3.889 16.292 1.00 93.50 85 ARG A CA 1
ATOM 682 C C . ARG A 1 85 ? -1.373 4.224 17.338 1.00 93.50 85 ARG A C 1
ATOM 684 O O . ARG A 1 85 ? -1.328 3.627 18.412 1.00 93.50 85 ARG A O 1
ATOM 691 N N . GLY A 1 86 ? -0.496 5.180 17.039 1.00 93.12 86 GLY A N 1
ATOM 692 C CA . GLY A 1 86 ? 0.582 5.603 17.921 1.00 93.12 86 GLY A CA 1
ATOM 693 C C . GLY A 1 86 ? 1.833 4.721 17.847 1.00 93.12 86 GLY A C 1
ATOM 694 O O . GLY A 1 86 ? 1.813 3.549 17.468 1.00 93.12 86 GLY A O 1
ATOM 695 N N . LEU A 1 87 ? 2.957 5.305 18.272 1.00 90.56 87 LEU A N 1
ATOM 696 C CA . LEU A 1 87 ? 4.300 4.733 18.126 1.00 90.56 87 LEU A CA 1
ATOM 697 C C . LEU A 1 87 ? 4.456 3.338 18.748 1.00 90.56 87 LEU A C 1
ATOM 699 O O . LEU A 1 87 ? 5.112 2.471 18.176 1.00 90.56 87 LEU A O 1
ATOM 703 N N . ARG A 1 88 ? 3.850 3.112 19.920 1.00 89.00 88 ARG A N 1
ATOM 704 C CA . ARG A 1 88 ? 3.985 1.844 20.651 1.00 89.00 88 ARG A CA 1
ATOM 705 C C . ARG A 1 88 ? 3.398 0.667 19.871 1.00 89.00 88 ARG A C 1
ATOM 707 O O . ARG A 1 88 ? 4.007 -0.397 19.859 1.00 89.00 88 ARG A O 1
ATOM 714 N N . LEU A 1 89 ? 2.232 0.851 19.247 1.00 87.00 89 LEU A N 1
ATOM 715 C CA . LEU A 1 89 ? 1.592 -0.194 18.446 1.00 87.00 89 LEU A CA 1
ATOM 716 C C . LEU A 1 89 ? 2.310 -0.375 17.105 1.00 87.00 89 LEU A C 1
ATOM 718 O O . LEU A 1 89 ? 2.553 -1.508 16.708 1.00 87.00 89 LEU A O 1
ATOM 722 N N . ALA A 1 90 ? 2.741 0.719 16.472 1.00 87.56 90 ALA A N 1
ATOM 723 C CA . ALA A 1 90 ? 3.487 0.667 15.214 1.00 87.56 90 ALA A CA 1
ATOM 724 C C . ALA A 1 90 ? 4.805 -0.123 15.329 1.00 87.56 90 ALA A C 1
ATOM 726 O O . ALA A 1 90 ? 5.114 -0.958 14.483 1.00 87.56 90 ALA A O 1
ATOM 727 N N . LEU A 1 91 ? 5.579 0.093 16.400 1.00 85.88 91 LEU A N 1
ATOM 728 C CA . LEU A 1 91 ? 6.842 -0.625 16.617 1.00 85.88 91 LEU A CA 1
ATOM 729 C C . LEU A 1 91 ? 6.649 -2.126 16.855 1.00 85.88 91 LEU A C 1
ATOM 731 O O . LEU A 1 91 ? 7.522 -2.910 16.492 1.00 85.88 91 LEU A O 1
ATOM 735 N N . ALA A 1 92 ? 5.527 -2.523 17.461 1.00 83.38 92 ALA A N 1
ATOM 736 C CA . ALA A 1 92 ? 5.234 -3.926 17.735 1.00 83.38 92 ALA A CA 1
ATOM 737 C C . ALA A 1 92 ? 4.914 -4.729 16.461 1.00 83.38 92 ALA A C 1
ATOM 739 O O . ALA A 1 92 ? 5.085 -5.944 16.464 1.00 83.38 92 ALA A O 1
ATOM 740 N N . GLU A 1 93 ? 4.466 -4.067 15.390 1.00 80.38 93 GLU A N 1
ATOM 741 C CA . GLU A 1 93 ? 4.076 -4.715 14.129 1.00 80.38 93 GLU A CA 1
ATOM 742 C C . GLU A 1 93 ? 5.110 -4.578 13.004 1.00 80.38 93 GLU A C 1
ATOM 744 O O . GLU A 1 93 ? 5.080 -5.363 12.059 1.00 80.38 93 GLU A O 1
ATOM 749 N N . LEU A 1 94 ? 6.047 -3.628 13.107 1.00 77.81 94 LEU A N 1
ATOM 750 C CA . LEU A 1 94 ? 7.012 -3.330 12.044 1.00 77.81 94 LEU A CA 1
ATOM 751 C C . LEU A 1 94 ? 7.969 -4.490 11.723 1.00 77.81 94 LEU A C 1
ATOM 753 O O . LEU A 1 94 ? 8.409 -4.625 10.582 1.00 77.81 94 LEU A O 1
ATOM 757 N N . LEU A 1 95 ? 8.357 -5.282 12.728 1.00 77.88 95 LEU A N 1
ATOM 758 C CA . LEU A 1 95 ? 9.396 -6.303 12.583 1.00 77.88 95 LEU A CA 1
ATOM 759 C C . LEU A 1 95 ? 8.868 -7.712 12.893 1.00 77.88 95 LEU A C 1
ATOM 761 O O . LEU A 1 95 ? 8.160 -7.888 13.885 1.00 77.88 95 LEU A O 1
ATOM 765 N N . PRO A 1 96 ? 9.269 -8.735 12.109 1.00 78.00 96 PRO A N 1
ATOM 766 C CA . PRO A 1 96 ? 10.227 -8.687 10.996 1.00 78.00 96 PRO A CA 1
ATOM 767 C C . PRO A 1 96 ? 9.647 -8.054 9.721 1.00 78.00 96 PRO A C 1
ATOM 769 O O . PRO A 1 96 ? 8.455 -8.173 9.448 1.00 78.00 96 PRO A O 1
ATOM 772 N N . LEU A 1 97 ? 10.512 -7.426 8.913 1.00 70.00 97 LEU A N 1
ATOM 773 C CA . LEU A 1 97 ? 10.113 -6.921 7.598 1.00 70.00 97 LEU A CA 1
ATOM 774 C C . LEU A 1 97 ? 9.626 -8.080 6.729 1.00 70.00 97 LEU A C 1
ATOM 776 O O . LEU A 1 97 ? 10.337 -9.069 6.526 1.00 70.00 97 LEU A O 1
ATOM 780 N N . ARG A 1 98 ? 8.408 -7.946 6.211 1.00 69.25 98 ARG A N 1
ATOM 781 C CA . ARG A 1 98 ? 7.823 -8.928 5.305 1.00 69.25 98 ARG A CA 1
ATOM 782 C C . ARG A 1 98 ? 8.588 -8.919 3.984 1.00 69.25 98 ARG A C 1
ATOM 784 O O . ARG A 1 98 ? 8.825 -7.862 3.409 1.00 69.25 98 ARG A O 1
ATOM 791 N N . ASN A 1 99 ? 8.959 -10.101 3.497 1.00 61.78 99 ASN A N 1
ATOM 792 C CA . ASN A 1 99 ? 9.682 -10.278 2.231 1.00 61.78 99 ASN A CA 1
ATOM 793 C C . ASN A 1 99 ? 8.725 -10.633 1.077 1.00 61.78 99 ASN A C 1
ATOM 795 O O . ASN A 1 99 ? 9.034 -11.438 0.199 1.00 61.78 99 ASN A O 1
ATOM 799 N N . GLU A 1 100 ? 7.497 -10.119 1.134 1.00 69.56 100 GLU A N 1
ATOM 800 C CA . GLU A 1 100 ? 6.466 -10.435 0.152 1.00 69.56 100 GLU A CA 1
ATOM 801 C C . GLU A 1 100 ? 6.728 -9.678 -1.161 1.00 69.56 100 GLU A C 1
ATOM 803 O O . GLU A 1 100 ? 7.062 -8.493 -1.190 1.00 69.56 100 GLU A O 1
ATOM 808 N N . ASN A 1 101 ? 6.578 -10.377 -2.287 1.00 65.12 101 ASN A N 1
ATOM 809 C CA . ASN A 1 101 ? 6.828 -9.825 -3.619 1.00 65.12 101 ASN A CA 1
ATOM 810 C C . ASN A 1 101 ? 5.642 -8.988 -4.120 1.00 65.12 101 ASN A C 1
ATOM 812 O O . ASN A 1 101 ? 4.860 -9.444 -4.955 1.00 65.12 101 ASN A O 1
ATOM 816 N N . TRP A 1 102 ? 5.499 -7.766 -3.601 1.00 83.00 102 TRP A N 1
ATOM 817 C CA . TRP A 1 102 ? 4.528 -6.784 -4.100 1.00 83.00 102 TRP A CA 1
ATOM 818 C C . TRP A 1 102 ? 5.083 -5.897 -5.229 1.00 83.00 102 TRP A C 1
ATOM 820 O O . TRP A 1 102 ? 4.323 -5.505 -6.111 1.00 83.00 102 TRP A O 1
ATOM 830 N N . ILE A 1 103 ? 6.398 -5.649 -5.283 1.00 94.44 103 ILE A N 1
ATOM 831 C CA . ILE A 1 103 ? 7.060 -5.051 -6.458 1.00 94.44 103 ILE A CA 1
ATOM 832 C C . ILE A 1 103 ? 7.786 -6.147 -7.239 1.00 94.44 103 ILE A C 1
ATOM 834 O O . ILE A 1 103 ? 8.479 -6.979 -6.660 1.00 94.44 103 ILE A O 1
ATOM 838 N N . THR A 1 104 ? 7.639 -6.156 -8.561 1.00 95.12 104 THR A N 1
ATOM 839 C CA . THR A 1 104 ? 8.361 -7.063 -9.461 1.00 95.12 104 THR A CA 1
ATOM 840 C C . THR A 1 104 ? 9.363 -6.266 -10.287 1.00 95.12 104 THR A C 1
ATOM 842 O O . THR A 1 104 ? 8.972 -5.377 -11.036 1.00 95.12 104 THR A O 1
ATOM 845 N N . CYS A 1 105 ? 10.653 -6.597 -10.189 1.00 96.12 105 CYS A N 1
ATOM 846 C CA . CYS A 1 105 ? 11.657 -6.027 -11.084 1.00 96.12 105 CYS A CA 1
ATOM 847 C C . CYS A 1 105 ? 11.623 -6.763 -12.433 1.00 96.12 105 CYS A C 1
ATOM 849 O O . CYS A 1 105 ? 11.919 -7.957 -12.499 1.00 96.12 105 CYS A O 1
ATOM 851 N N . GLY A 1 106 ? 11.260 -6.075 -13.514 1.00 96.62 106 GLY A N 1
ATOM 852 C CA . GLY A 1 106 ? 11.263 -6.641 -14.857 1.00 96.62 106 GLY A CA 1
ATOM 853 C C . GLY A 1 106 ? 10.535 -5.796 -15.899 1.00 96.62 106 GLY A C 1
ATOM 854 O O . GLY A 1 106 ? 9.988 -4.734 -15.624 1.00 96.62 106 GLY A O 1
ATOM 855 N N . ASN A 1 107 ? 10.541 -6.274 -17.143 1.00 97.25 107 ASN A N 1
ATOM 856 C CA . ASN A 1 107 ? 9.890 -5.576 -18.246 1.00 97.25 107 ASN A CA 1
ATOM 857 C C . ASN A 1 107 ? 8.388 -5.892 -18.265 1.00 97.25 107 ASN A C 1
ATOM 859 O O . ASN A 1 107 ? 7.993 -6.993 -18.654 1.00 97.25 107 ASN A O 1
ATOM 863 N N . ALA A 1 108 ? 7.559 -4.915 -17.898 1.00 97.19 108 ALA A N 1
ATOM 864 C CA . ALA A 1 108 ? 6.106 -5.060 -17.869 1.00 97.19 108 ALA A CA 1
ATOM 865 C C . ALA A 1 108 ? 5.492 -5.466 -19.216 1.00 97.19 108 ALA A C 1
ATOM 867 O O . ALA A 1 108 ? 4.479 -6.148 -19.220 1.00 97.19 108 ALA A O 1
ATOM 868 N N . LEU A 1 109 ? 6.121 -5.136 -20.349 1.00 96.62 109 LEU A N 1
ATOM 869 C CA . LEU A 1 109 ? 5.644 -5.534 -21.681 1.00 96.62 109 LEU A CA 1
ATOM 870 C C . LEU A 1 109 ? 5.876 -7.024 -21.991 1.00 96.62 109 LEU A C 1
ATOM 872 O O . LEU A 1 109 ? 5.404 -7.519 -23.008 1.00 96.62 109 LEU A O 1
ATOM 876 N N . ARG A 1 110 ? 6.653 -7.733 -21.161 1.00 96.81 110 ARG A N 1
ATOM 877 C CA . ARG A 1 110 ? 6.983 -9.161 -21.336 1.00 96.81 110 ARG A CA 1
ATOM 878 C C . ARG A 1 110 ? 6.438 -10.047 -20.223 1.00 96.81 110 ARG A C 1
ATOM 880 O O . ARG A 1 110 ? 6.362 -11.260 -20.392 1.00 96.81 110 ARG A O 1
ATOM 887 N N . LEU A 1 111 ? 6.146 -9.458 -19.070 1.00 94.19 111 LEU A N 1
ATOM 888 C CA . LEU A 1 111 ? 5.640 -10.176 -17.912 1.00 94.19 111 LEU A CA 1
ATOM 889 C C . LEU A 1 111 ? 4.130 -10.374 -18.026 1.00 94.19 111 LEU A C 1
ATOM 891 O O . LEU A 1 111 ? 3.406 -9.487 -18.462 1.00 94.19 111 LEU A O 1
ATOM 895 N N . ASP A 1 112 ? 3.655 -11.526 -17.565 1.00 92.19 112 ASP A N 1
ATOM 896 C CA . ASP A 1 112 ? 2.228 -11.802 -17.446 1.00 92.19 112 ASP A CA 1
ATOM 897 C C . ASP A 1 112 ? 1.657 -11.093 -16.206 1.00 92.19 112 ASP A C 1
ATOM 899 O O . ASP A 1 112 ? 1.910 -11.489 -15.061 1.00 92.19 112 ASP A O 1
ATOM 903 N N . TRP A 1 113 ? 0.884 -10.029 -16.434 1.00 92.12 113 TRP A N 1
ATOM 904 C CA . TRP A 1 113 ? 0.301 -9.217 -15.364 1.00 92.12 113 TRP A CA 1
ATOM 905 C C . TRP A 1 113 ? -0.697 -10.004 -14.518 1.00 92.12 113 TRP A C 1
ATOM 907 O O . TRP A 1 113 ? -0.780 -9.760 -13.315 1.00 92.12 113 TRP A O 1
ATOM 917 N N . LEU A 1 114 ? -1.397 -10.986 -15.095 1.00 89.75 114 LEU A N 1
ATOM 918 C CA . LEU A 1 114 ? -2.365 -11.806 -14.364 1.00 89.75 114 LEU A CA 1
ATOM 919 C C . LEU A 1 114 ? -1.672 -12.731 -13.361 1.00 89.75 114 LEU A C 1
ATOM 921 O O . LEU A 1 114 ? -2.256 -13.086 -12.343 1.00 89.75 114 LEU A O 1
ATOM 925 N N . ARG A 1 115 ? -0.404 -13.085 -13.581 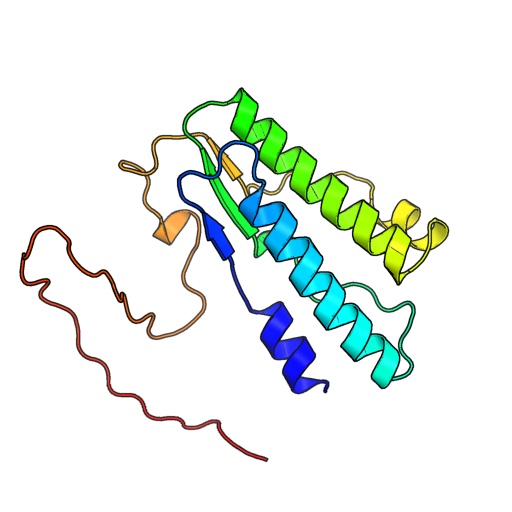1.00 87.69 115 ARG A N 1
ATOM 926 C CA . ARG A 1 115 ? 0.384 -13.825 -12.582 1.00 87.69 115 ARG A CA 1
ATOM 927 C C . ARG A 1 115 ? 0.885 -12.927 -11.455 1.00 87.69 115 ARG A C 1
ATOM 929 O O . ARG A 1 115 ? 0.978 -13.379 -10.317 1.00 87.69 115 ARG A O 1
ATOM 936 N N . ILE A 1 116 ? 1.202 -11.669 -11.758 1.00 86.56 116 ILE A N 1
ATOM 937 C CA . ILE A 1 116 ? 1.740 -10.702 -10.787 1.00 86.56 116 ILE A CA 1
ATOM 938 C C . ILE A 1 116 ? 0.626 -10.114 -9.918 1.00 86.56 116 ILE A C 1
ATOM 940 O O . ILE A 1 116 ? 0.789 -9.969 -8.704 1.00 86.56 116 ILE A O 1
ATOM 944 N N . CYS A 1 117 ? -0.525 -9.814 -10.514 1.00 85.69 117 CYS A N 1
ATOM 945 C CA . CYS A 1 117 ? -1.717 -9.319 -9.845 1.00 85.69 117 CYS A CA 1
ATOM 946 C C . CYS A 1 117 ? -2.922 -10.192 -10.246 1.00 85.69 117 CYS A C 1
ATOM 948 O O . CYS A 1 117 ? -3.725 -9.778 -11.081 1.00 85.69 117 CYS A O 1
ATOM 950 N N . PRO A 1 118 ? -3.075 -11.396 -9.654 1.00 82.75 118 PRO A N 1
ATOM 951 C CA . PRO A 1 118 ? -4.158 -12.307 -10.026 1.00 82.75 118 PRO A CA 1
ATOM 952 C C . PRO A 1 118 ? -5.519 -11.666 -9.812 1.00 82.75 118 PRO A C 1
ATOM 954 O O . PRO A 1 118 ? -5.692 -11.058 -8.761 1.00 82.75 118 PR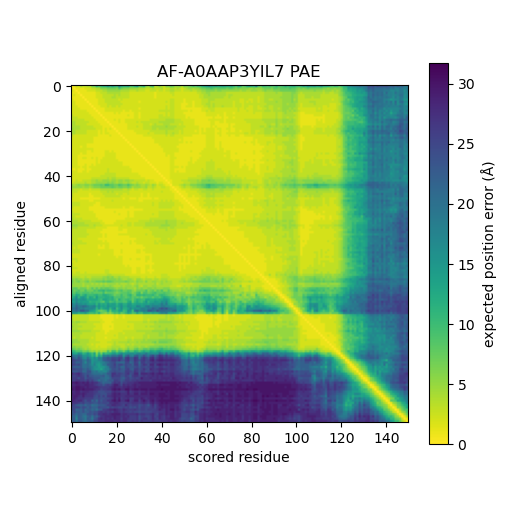O A O 1
ATOM 957 N N . PRO A 1 119 ? -6.490 -11.783 -10.725 1.00 77.12 119 PRO A N 1
ATOM 958 C CA . PRO A 1 119 ? -7.831 -11.271 -10.486 1.00 77.12 119 PRO A CA 1
ATOM 959 C C . PRO A 1 119 ? -8.474 -12.013 -9.307 1.00 77.12 119 PRO A C 1
ATOM 961 O O . PRO A 1 119 ? -8.392 -13.233 -9.185 1.00 77.12 119 PRO A O 1
ATOM 964 N N . THR A 1 120 ? -9.101 -11.264 -8.408 1.00 64.75 120 THR A N 1
ATOM 965 C CA . THR A 1 120 ? -9.862 -11.789 -7.267 1.00 64.75 120 THR A CA 1
ATOM 966 C C . THR A 1 120 ? -11.354 -11.666 -7.583 1.00 64.75 120 THR A C 1
ATOM 968 O O . THR A 1 120 ? -11.963 -10.670 -7.212 1.00 64.75 120 THR A O 1
ATOM 971 N N . GLY A 1 121 ? -11.924 -12.644 -8.300 1.00 60.34 121 GLY A N 1
ATOM 972 C CA . GLY A 1 121 ? -13.362 -12.712 -8.628 1.00 60.34 121 GLY A CA 1
ATOM 973 C C . GLY A 1 121 ? -13.713 -12.501 -10.109 1.00 60.34 121 GLY A C 1
ATOM 974 O O . GLY A 1 121 ? -12.906 -11.993 -10.886 1.00 60.34 121 GLY A O 1
ATOM 975 N N . THR A 1 122 ? -14.913 -12.949 -10.499 1.00 47.56 122 THR A N 1
ATOM 976 C CA . THR A 1 122 ? -15.435 -12.934 -11.876 1.00 47.56 122 THR A CA 1
ATOM 977 C C . THR A 1 122 ? -15.595 -11.506 -12.404 1.00 47.56 122 THR A C 1
ATOM 979 O O . THR A 1 122 ? -16.169 -10.654 -11.732 1.00 47.56 122 THR A O 1
ATOM 982 N N . SER A 1 123 ? -15.147 -11.288 -13.644 1.00 47.72 123 SER A N 1
ATOM 983 C CA . SER A 1 123 ? -15.349 -10.101 -14.493 1.00 47.72 123 SER A CA 1
ATOM 984 C C . SER A 1 123 ? -14.614 -8.808 -14.086 1.00 47.72 123 SER A C 1
ATOM 986 O O . SER A 1 123 ? -15.078 -8.001 -13.287 1.00 47.72 123 SER A O 1
ATOM 988 N N . VAL A 1 124 ? -13.467 -8.563 -14.728 1.00 46.56 124 VAL A N 1
ATOM 989 C CA . VAL A 1 124 ? -12.856 -7.229 -14.845 1.00 46.56 124 VAL A CA 1
ATOM 990 C C . VAL A 1 124 ? -13.204 -6.704 -16.239 1.00 46.56 124 VAL A C 1
ATOM 992 O O . VAL A 1 124 ? -12.798 -7.308 -17.229 1.00 46.56 124 VAL A O 1
ATOM 995 N N . LYS A 1 125 ? -13.946 -5.592 -16.340 1.00 46.72 125 LYS A N 1
ATOM 996 C CA . LYS A 1 125 ? -14.097 -4.861 -17.609 1.00 46.72 125 LYS A CA 1
ATOM 997 C C . LYS A 1 125 ? -12.766 -4.187 -17.938 1.00 46.72 125 LYS A C 1
ATOM 999 O O . LYS A 1 125 ? -12.375 -3.229 -17.272 1.00 46.72 125 LYS A O 1
ATOM 1004 N N . LEU A 1 126 ? -12.073 -4.688 -18.957 1.00 46.28 126 LEU A N 1
ATOM 1005 C CA . LEU A 1 126 ? -10.916 -4.018 -19.538 1.00 46.28 126 LEU A CA 1
ATOM 1006 C C . LEU A 1 126 ? -11.412 -2.818 -20.359 1.00 46.28 126 LEU A C 1
ATOM 1008 O O . LEU A 1 126 ? -11.630 -2.926 -21.560 1.00 46.28 126 LEU A O 1
ATOM 1012 N N . HIS A 1 127 ? -11.591 -1.663 -19.720 1.00 47.72 127 HIS A N 1
ATOM 1013 C CA . HIS A 1 127 ? -11.726 -0.398 -20.445 1.00 47.72 127 HIS A CA 1
ATOM 1014 C C . HIS A 1 127 ? -10.333 0.098 -20.843 1.00 47.72 127 HIS A C 1
ATOM 1016 O O . HIS A 1 127 ? -9.766 0.988 -20.214 1.00 47.72 127 HIS A O 1
ATOM 1022 N N . GLY A 1 128 ? -9.756 -0.544 -21.857 1.00 49.09 128 GLY A N 1
ATOM 1023 C CA . GLY A 1 128 ? -8.640 0.013 -22.607 1.00 49.09 128 GLY A CA 1
ATOM 1024 C C . GLY A 1 128 ? -9.212 0.805 -23.769 1.00 49.09 128 GLY A C 1
ATOM 1025 O O . GLY A 1 128 ? -9.809 0.210 -24.662 1.00 49.09 128 GLY A O 1
ATOM 1026 N N . ASP A 1 129 ? -9.059 2.126 -23.747 1.00 47.75 129 ASP A N 1
ATOM 1027 C CA . ASP A 1 129 ? -9.204 2.907 -24.970 1.00 47.75 129 ASP A CA 1
ATOM 1028 C C . ASP A 1 129 ? -7.970 2.561 -25.805 1.00 47.75 129 ASP A C 1
ATOM 1030 O O . ASP A 1 129 ? -6.846 2.959 -25.476 1.00 47.75 129 ASP A O 1
ATOM 1034 N N . ASP A 1 130 ? -8.141 1.677 -26.785 1.00 46.72 130 ASP A N 1
ATOM 1035 C CA . ASP A 1 130 ? -7.057 1.354 -27.693 1.00 46.72 130 ASP A CA 1
ATOM 1036 C C . ASP A 1 130 ? -6.766 2.610 -28.515 1.00 46.72 130 ASP A C 1
ATOM 1038 O O . ASP A 1 130 ? -7.446 2.914 -29.496 1.00 46.72 130 ASP A O 1
ATOM 1042 N N . LEU A 1 131 ? -5.729 3.346 -28.107 1.00 55.06 131 LEU A N 1
ATOM 1043 C CA . LEU A 1 131 ? -5.160 4.455 -28.875 1.00 55.06 131 LEU A CA 1
ATOM 1044 C C . LEU A 1 131 ? -4.819 4.031 -30.319 1.00 55.06 131 LEU A C 1
ATOM 1046 O O . LEU A 1 131 ? -4.652 4.894 -31.179 1.00 55.06 131 LEU A O 1
ATOM 1050 N N . PHE A 1 132 ? -4.741 2.722 -30.590 1.00 57.84 132 PHE A N 1
ATOM 1051 C CA . PHE A 1 132 ? -4.490 2.120 -31.891 1.00 57.84 132 PHE A CA 1
ATOM 1052 C C . PHE A 1 132 ? -5.649 1.247 -32.406 1.00 57.84 132 PHE A C 1
ATOM 1054 O O . PHE A 1 132 ? -5.404 0.260 -33.090 1.00 57.84 132 PHE A O 1
ATOM 1061 N N . GLY A 1 133 ? -6.904 1.643 -32.160 1.00 49.22 133 GLY A N 1
ATOM 1062 C CA . GLY A 1 133 ? -8.064 1.366 -33.026 1.00 49.22 133 GLY A CA 1
ATOM 1063 C C . GLY A 1 133 ? -8.297 -0.077 -33.499 1.00 49.22 133 GLY A C 1
ATOM 1064 O O . GLY A 1 133 ? -8.913 -0.271 -34.549 1.00 49.22 133 GLY A O 1
ATOM 1065 N N . SER A 1 134 ? -7.812 -1.085 -32.782 1.00 52.50 134 SER A N 1
ATOM 1066 C CA . SER A 1 134 ? -7.952 -2.486 -33.160 1.00 52.50 134 SER A CA 1
ATOM 1067 C C . SER A 1 134 ? -9.142 -3.086 -32.409 1.00 52.50 134 SER A C 1
ATOM 1069 O O . SER A 1 134 ? -9.224 -2.946 -31.187 1.00 52.50 134 SER A O 1
ATOM 1071 N N . PRO A 1 135 ? -10.087 -3.762 -33.090 1.00 46.75 135 PRO A N 1
ATOM 1072 C CA . PRO A 1 135 ? -11.216 -4.367 -32.406 1.00 46.75 135 PRO A CA 1
ATOM 1073 C C . PRO A 1 135 ? -10.695 -5.533 -31.567 1.00 46.75 135 PRO A C 1
ATOM 1075 O O . PRO A 1 135 ? -10.238 -6.543 -32.103 1.00 46.75 135 PRO A O 1
ATOM 1078 N N . LEU A 1 136 ? -10.738 -5.382 -30.247 1.00 54.12 136 LEU A N 1
ATOM 1079 C CA . LEU A 1 136 ? -10.525 -6.499 -29.343 1.00 54.12 136 LEU A CA 1
ATOM 1080 C C . LEU A 1 136 ? -11.819 -7.313 -29.335 1.00 54.12 136 LEU A C 1
ATOM 1082 O O . LEU A 1 136 ? -12.869 -6.811 -28.940 1.00 54.12 136 LEU A O 1
ATOM 1086 N N . ASP A 1 137 ? -11.732 -8.559 -29.789 1.00 51.25 137 ASP A N 1
ATOM 1087 C CA . ASP A 1 137 ? -12.775 -9.566 -29.617 1.00 51.25 137 ASP A CA 1
ATOM 1088 C C . ASP A 1 137 ? -12.875 -9.844 -28.104 1.00 51.25 137 ASP A C 1
ATOM 1090 O O . ASP A 1 137 ? -12.075 -10.584 -27.526 1.00 51.25 137 ASP A O 1
ATOM 1094 N N . GLN A 1 138 ? -13.742 -9.098 -27.415 1.00 52.97 138 GLN A N 1
ATOM 1095 C CA . GLN A 1 138 ? -13.858 -9.118 -25.959 1.00 52.97 138 GLN A CA 1
ATOM 1096 C C . GLN A 1 138 ? -15.060 -9.963 -25.558 1.00 52.97 138 GLN A C 1
ATOM 1098 O O . GLN A 1 138 ? -16.167 -9.768 -26.051 1.00 52.97 138 GLN A O 1
ATOM 1103 N N . ALA A 1 139 ? -14.843 -10.895 -24.631 1.00 45.94 139 ALA A N 1
ATOM 1104 C CA . ALA A 1 139 ? -15.919 -11.678 -24.044 1.00 45.94 139 ALA A CA 1
ATOM 1105 C C . ALA A 1 139 ? -16.908 -10.749 -23.318 1.00 45.94 139 ALA A C 1
ATOM 1107 O O . ALA A 1 139 ? -16.566 -10.129 -22.308 1.00 45.94 139 ALA A O 1
ATOM 1108 N N . GLU A 1 140 ? -18.129 -10.659 -23.841 1.00 40.78 140 GLU A N 1
ATOM 1109 C CA . GLU A 1 140 ? -19.245 -9.982 -23.188 1.00 40.78 140 GLU A CA 1
ATOM 1110 C C . GLU A 1 140 ? -19.736 -10.817 -22.002 1.00 40.78 140 GLU A C 1
ATOM 1112 O O . GLU A 1 140 ? -19.946 -12.025 -22.118 1.00 40.78 140 GLU A O 1
ATOM 1117 N N . ILE A 1 141 ? -19.913 -10.173 -20.846 1.00 50.09 141 ILE A N 1
ATOM 1118 C CA . ILE A 1 141 ? -20.561 -10.780 -19.681 1.00 50.09 141 ILE A CA 1
ATOM 1119 C C . ILE A 1 141 ? -21.532 -9.764 -19.081 1.00 50.09 141 ILE A C 1
ATOM 1121 O O . ILE A 1 141 ? -21.171 -8.611 -18.815 1.00 50.09 141 ILE A O 1
ATOM 1125 N N . ASP A 1 142 ? -22.761 -10.234 -18.888 1.00 32.50 142 ASP A N 1
ATOM 1126 C CA . ASP A 1 142 ? -23.893 -9.506 -18.331 1.00 32.50 142 ASP A CA 1
ATOM 1127 C C . ASP A 1 142 ? -23.725 -9.221 -16.833 1.00 32.50 142 ASP A C 1
ATOM 1129 O O . ASP A 1 142 ? -23.199 -10.033 -16.069 1.00 32.50 142 ASP A O 1
ATOM 1133 N N . PHE A 1 143 ? -24.189 -8.047 -16.405 1.00 37.56 143 PHE A N 1
ATOM 1134 C CA . PHE A 1 143 ? -24.150 -7.621 -15.007 1.00 37.56 143 PHE A CA 1
ATOM 1135 C C . PHE A 1 143 ? -25.463 -7.984 -14.320 1.00 37.56 143 PHE A C 1
ATOM 1137 O O . PHE A 1 143 ? -26.387 -7.173 -14.293 1.00 37.56 143 PHE A O 1
ATOM 1144 N N . GLU A 1 144 ? -25.523 -9.154 -13.688 1.00 33.41 144 GLU A N 1
ATOM 1145 C CA . GLU A 1 144 ? -26.534 -9.412 -12.662 1.00 33.41 144 GLU A CA 1
ATOM 1146 C C . GLU A 1 144 ? -25.963 -9.104 -11.272 1.00 33.41 144 GLU A C 1
ATOM 1148 O O . GLU A 1 144 ? -25.035 -9.739 -10.770 1.00 33.41 144 GLU A O 1
ATOM 1153 N N . ASN A 1 145 ? -26.506 -8.052 -10.659 1.00 38.81 145 ASN A N 1
ATOM 1154 C CA . ASN A 1 145 ? -26.171 -7.601 -9.314 1.00 38.81 145 ASN A CA 1
ATOM 1155 C C . ASN A 1 145 ? -27.003 -8.377 -8.277 1.00 38.81 145 ASN A C 1
ATOM 1157 O O . ASN A 1 145 ? -27.949 -7.833 -7.716 1.00 38.81 145 ASN A O 1
ATOM 1161 N N . GLU A 1 146 ? -26.659 -9.637 -7.997 1.00 36.50 146 GLU A N 1
ATOM 1162 C CA . GLU A 1 146 ? -27.359 -10.460 -6.986 1.00 36.50 146 GLU A CA 1
ATOM 1163 C C . GLU A 1 146 ? -26.948 -10.167 -5.520 1.00 36.50 146 GLU A C 1
ATOM 1165 O O . GLU A 1 146 ? -27.099 -11.007 -4.635 1.00 36.50 146 GLU A O 1
ATOM 1170 N N . GLY A 1 147 ? -26.410 -8.983 -5.208 1.00 36.16 147 GLY A N 1
ATOM 1171 C CA . GLY A 1 147 ? -25.912 -8.702 -3.851 1.00 36.16 147 GLY A CA 1
ATOM 1172 C C . GLY A 1 147 ? -26.018 -7.262 -3.368 1.00 36.16 147 GLY A C 1
ATOM 1173 O O . GLY A 1 147 ? -25.386 -6.911 -2.368 1.00 36.16 147 GLY A O 1
ATOM 1174 N N . GLY A 1 148 ? -26.777 -6.417 -4.065 1.00 30.86 148 GLY A N 1
ATOM 1175 C CA . GLY A 1 148 ? -27.082 -5.064 -3.616 1.00 30.86 148 GLY A CA 1
ATOM 1176 C C . GLY A 1 148 ? -28.256 -5.036 -2.635 1.00 30.86 148 GLY A C 1
ATOM 1177 O O . GLY A 1 148 ? -29.326 -5.526 -2.960 1.00 30.86 148 GLY A O 1
ATOM 1178 N N . GLU A 1 149 ? -28.038 -4.368 -1.499 1.00 39.25 149 GLU A N 1
ATOM 1179 C CA . GLU A 1 149 ? -29.041 -3.856 -0.545 1.00 39.25 149 GLU A CA 1
ATOM 1180 C C . GLU A 1 149 ? -29.604 -4.840 0.500 1.00 39.25 149 GLU A C 1
ATOM 1182 O O . GLU A 1 149 ? -30.480 -5.653 0.240 1.00 39.25 149 GLU A O 1
ATOM 1187 N N . THR A 1 150 ? -29.119 -4.712 1.743 1.00 35.41 150 THR A N 1
ATOM 1188 C CA . THR A 1 150 ? -29.848 -4.070 2.862 1.00 35.41 150 THR A CA 1
ATOM 1189 C C . THR A 1 150 ? -28.852 -3.457 3.850 1.00 35.41 150 THR A C 1
ATOM 1191 O O . THR A 1 150 ? -27.700 -3.954 3.930 1.00 35.41 150 THR A O 1
#

InterPro domains:
  IPR029063 S-adenosyl-L-methionine-dependent methyltransferase superfamily [G3DSA:3.40.50.150] (1-134)
  IPR029063 S-adenosyl-L-methionine-dependent methyltransferase superfamily [SSF53335] (10-114)
  IPR046816 MmeI-like, DNA-methyltransferase domain [PF20473] (1-125)
  IPR050953 N(4)/N(6)-adenine-specific DNA methyltransferase [PTHR33841] (5-92)

Mean predicted aligned error: 9.6 Å

Solvent-accessible surface area (backbone atoms only — not comparable to full-atom values): 9162 Å² total; per-residue (Å²): 108,69,68,56,53,56,54,59,36,68,56,67,46,78,34,65,72,32,45,53,23,62,66,55,36,50,54,49,53,55,52,50,51,53,47,49,54,52,28,52,80,67,75,42,60,68,64,75,79,74,58,55,72,78,34,42,34,31,18,12,70,48,60,69,37,24,52,44,19,48,51,44,43,55,52,46,53,46,52,49,30,33,74,56,46,32,60,76,57,27,63,68,65,56,63,77,76,80,87,71,84,32,53,43,67,35,58,52,95,77,52,64,58,58,77,76,58,57,79,91,70,87,83,80,86,82,85,69,81,59,92,74,77,64,88,72,92,67,89,84,78,84,88,79,79,91,78,76,86,133

Secondary structure (DSSP, 8-state):
-HHHHHHHHT--EEETT-TTSHHHHHHHHHHHHHHHHHHHHTT-TTPPPSS-GGGEEEEESSHHHHHHHHHHHHHHHHHHHHHHH-HHHHHHHH-SPP----EEES-TTTS-HHHHS---SS--------TT-------------TT---

Radius of gyration: 17.91 Å; Cα contacts (8 Å, |Δi|>4): 170; chains: 1; bounding box: 47×22×54 Å

Foldseek 3Di:
DVVVLVVLLPAAAEEAAQQLNPVLLVSVLVSLVVNLVVCVVVVNQQDDRSRDLLSYAYEHQDPVSLVSSLVSSLVSSLVSNCVRNNDVRSVVPSPPPDPDHRYHHHNSVPDDVCVNPPDDDPDDPPPDPPPPPDDDPDDDDDDDPPDDDD